Protein AF-A0A7S1SPW0-F1 (afdb_monomer_lite)

InterPro domains:
  IPR016024 Armadillo-type fold [SSF48371] (10-142)
  IPR046807 Tra1, HEAT repeat central region [PF20175] (65-146)

Secondary structure (DSSP, 8-state):
------GGGG-HHHHTTHHHHHHHHHHH-GGGHHHHHHHHHHHHHHHHT-PPPSS--GGGHHHHHHHHHHHHHHHHHHHHHHHHHHHHHGGGHHHHHHHHHHHHHH--S-HHHHHHHHHHHHHHHTSGGGGGGGGGHHHHTSTTT-

Organism: NCBI:txid63592

Sequence (146 aa):
QRPEYAPCLKSFKVVTECPLIVMFLLQLYPSHMAQNIPILLPLMKAAIEIKGPESVPERLQTANNDLKTAQVKTVSFLTFLLRASADYLRPHQQELATAIVELLKSCPDIVAVRKELLVAMRHVLTTDLRQGFFTHVDVLLQDGVL

pLDDT: mean 86.28, std 9.32, range [37.09, 94.81]

Radius of gyration: 15.68 Å; chains: 1; bounding box: 41×36×41 Å

Foldseek 3Di:
DPPPDDPLVVALLSLLCVLVVVLVVCVVPVVCCVVCCVVVVVVLLVLLPDDDPPDQPPVCPVVVLSSLSSSLSSLLSVLVVCVVPVPSCLVVLLSSLVSLQVSLLVHPPDVVSNVSSVVSVVSCCVDPSVVSCPVVVVVVPDPNRD

Structure (mmCIF, N/CA/C/O backbone):
data_AF-A0A7S1SPW0-F1
#
_entry.id   AF-A0A7S1SPW0-F1
#
loop_
_atom_site.group_PDB
_atom_site.id
_atom_site.type_symbol
_atom_site.label_atom_id
_atom_site.label_alt_id
_atom_site.label_comp_id
_atom_site.label_asym_id
_atom_site.label_entity_id
_atom_site.label_seq_id
_atom_site.pdbx_PDB_ins_code
_atom_site.Cartn_x
_atom_site.Cartn_y
_atom_site.Cartn_z
_atom_site.occupancy
_atom_site.B_iso_or_equiv
_atom_site.auth_seq_id
_atom_site.auth_comp_id
_atom_site.auth_asym_id
_atom_site.auth_atom_id
_atom_site.pdbx_PDB_model_num
ATOM 1 N N . GLN A 1 1 ? 9.202 -23.689 20.025 1.00 37.09 1 GLN A N 1
ATOM 2 C CA . GLN A 1 1 ? 9.501 -22.497 20.849 1.00 37.09 1 GLN A CA 1
ATOM 3 C C . GLN A 1 1 ? 9.541 -21.297 19.912 1.00 37.09 1 GLN 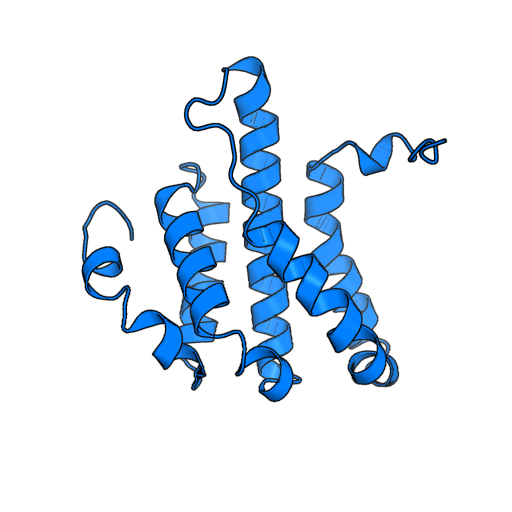A C 1
ATOM 5 O O . GLN A 1 1 ? 10.313 -21.334 18.964 1.00 37.09 1 GLN A O 1
ATOM 10 N N . ARG A 1 2 ? 8.651 -20.306 20.069 1.00 46.41 2 ARG A N 1
ATOM 11 C CA . ARG A 1 2 ? 8.729 -19.066 19.272 1.00 46.41 2 ARG A CA 1
ATOM 12 C C . ARG A 1 2 ? 9.923 -18.252 19.791 1.00 46.41 2 ARG A C 1
ATOM 14 O O . ARG A 1 2 ? 10.017 -18.129 21.011 1.00 46.41 2 ARG A O 1
ATOM 21 N N . PRO A 1 3 ? 10.814 -17.734 18.929 1.00 53.97 3 PRO A N 1
ATOM 22 C CA . PRO A 1 3 ? 11.911 -16.886 19.379 1.00 53.97 3 PRO A CA 1
ATOM 23 C C . PRO A 1 3 ? 11.338 -15.679 20.127 1.00 53.97 3 PRO A C 1
ATOM 25 O O . PRO A 1 3 ? 10.331 -15.096 19.719 1.00 53.97 3 PRO A O 1
ATOM 28 N N . GLU A 1 4 ? 11.941 -15.347 21.262 1.00 61.44 4 GLU A N 1
ATOM 29 C CA . GLU A 1 4 ? 11.535 -14.221 22.091 1.00 61.44 4 GLU A CA 1
ATOM 30 C C . GLU A 1 4 ? 11.939 -12.929 21.367 1.00 61.44 4 GLU A C 1
ATOM 32 O O . GLU A 1 4 ? 13.073 -12.466 21.444 1.00 61.44 4 GLU A O 1
ATOM 37 N N . TYR A 1 5 ? 11.032 -12.403 20.541 1.00 59.44 5 TYR A N 1
ATOM 38 C CA . TYR A 1 5 ? 11.286 -11.195 19.763 1.00 59.44 5 TYR A CA 1
ATOM 39 C C . TYR A 1 5 ? 11.588 -10.015 20.690 1.00 59.44 5 TYR A C 1
ATOM 41 O O . TYR A 1 5 ? 10.873 -9.794 21.675 1.00 59.44 5 TYR A O 1
ATOM 49 N N . ALA A 1 6 ? 12.620 -9.240 20.337 1.00 70.56 6 ALA A N 1
ATOM 50 C CA . ALA A 1 6 ? 13.009 -8.031 21.052 1.00 70.56 6 ALA A CA 1
ATOM 51 C C . ALA A 1 6 ? 11.779 -7.131 21.309 1.00 70.56 6 ALA A C 1
ATOM 53 O O . ALA A 1 6 ? 10.941 -6.992 20.414 1.00 70.56 6 ALA A O 1
ATOM 54 N N . PRO A 1 7 ? 11.645 -6.496 22.491 1.00 66.62 7 PRO A N 1
ATOM 55 C CA . PRO A 1 7 ? 10.457 -5.717 22.858 1.00 66.62 7 PRO A CA 1
ATOM 56 C C . PRO A 1 7 ? 10.059 -4.648 21.829 1.00 66.62 7 PRO A C 1
ATOM 58 O O . PRO A 1 7 ? 8.874 -4.380 21.644 1.00 66.62 7 PRO A O 1
ATOM 61 N N . CYS A 1 8 ? 11.035 -4.084 21.109 1.00 64.06 8 CYS A N 1
ATOM 62 C CA . CYS A 1 8 ? 10.814 -3.117 20.035 1.00 64.06 8 CYS A CA 1
ATOM 63 C C . CYS A 1 8 ? 10.011 -3.682 18.850 1.00 64.06 8 CYS A C 1
ATOM 65 O O . CYS A 1 8 ? 9.221 -2.952 18.257 1.00 64.06 8 CYS A O 1
ATOM 67 N N . LEU A 1 9 ? 10.130 -4.981 18.553 1.00 64.75 9 LEU A N 1
ATOM 68 C CA . LEU A 1 9 ? 9.393 -5.651 17.473 1.00 64.75 9 LEU A CA 1
ATOM 69 C C . LEU A 1 9 ? 7.904 -5.846 17.799 1.00 64.75 9 LEU A C 1
ATOM 71 O O . LEU A 1 9 ? 7.137 -6.255 16.932 1.00 64.75 9 LEU A O 1
ATOM 75 N N . LYS A 1 10 ? 7.476 -5.546 19.034 1.00 73.38 10 LYS A N 1
ATOM 76 C CA . LYS A 1 10 ? 6.065 -5.589 19.453 1.00 73.38 10 LYS A CA 1
ATOM 77 C C . LYS A 1 10 ? 5.341 -4.247 19.275 1.00 73.38 10 LYS A C 1
ATOM 79 O O . LYS A 1 10 ? 4.159 -4.161 19.593 1.00 73.38 10 LYS A O 1
ATOM 84 N N . SER A 1 11 ? 6.027 -3.202 18.800 1.00 81.69 11 SER A N 1
ATOM 85 C CA . SER A 1 11 ? 5.470 -1.854 18.649 1.00 81.69 11 SER A CA 1
ATOM 86 C C . SER A 1 11 ? 5.247 -1.495 17.183 1.00 81.69 11 SER A C 1
ATOM 88 O O . SER A 1 11 ? 6.203 -1.377 16.415 1.00 81.69 11 SER A O 1
ATOM 90 N N . PHE A 1 12 ? 3.994 -1.229 16.801 1.00 82.44 12 PHE A N 1
ATOM 91 C CA . PHE A 1 12 ? 3.676 -0.753 15.452 1.00 82.44 12 PHE A CA 1
ATOM 92 C C . PHE A 1 12 ? 4.361 0.579 15.119 1.00 82.44 12 PHE A C 1
ATOM 94 O O . PHE A 1 12 ? 4.745 0.772 13.972 1.00 82.44 12 PHE A O 1
ATOM 101 N N . LYS A 1 13 ? 4.643 1.438 16.110 1.00 81.50 13 LYS A N 1
ATOM 102 C CA . LYS A 1 13 ? 5.425 2.676 15.913 1.00 81.50 13 LYS A CA 1
ATOM 103 C C . LYS A 1 13 ? 6.857 2.439 15.443 1.00 81.50 13 LYS A C 1
ATOM 105 O O . LYS A 1 13 ? 7.454 3.313 14.837 1.00 81.50 13 LYS A O 1
ATOM 110 N N . VAL A 1 14 ? 7.443 1.287 15.760 1.00 83.31 14 VAL A N 1
ATOM 111 C CA . VAL A 1 14 ? 8.762 0.930 15.218 1.00 83.31 14 VAL A CA 1
ATOM 112 C C . VAL A 1 14 ? 8.594 0.432 13.784 1.00 83.31 14 VAL A C 1
ATOM 114 O O . VAL A 1 14 ? 9.362 0.806 12.901 1.00 83.31 14 VAL A O 1
ATOM 117 N N . VAL A 1 15 ? 7.540 -0.351 13.534 1.00 83.62 15 VAL A N 1
ATOM 118 C CA . VAL A 1 15 ? 7.210 -0.873 12.202 1.00 83.62 15 VAL A CA 1
ATOM 119 C C . VAL A 1 15 ? 6.917 0.249 11.202 1.00 83.62 15 VAL A C 1
ATOM 121 O O . VAL A 1 15 ? 7.256 0.096 10.032 1.00 83.62 15 VAL A O 1
ATOM 124 N N . THR A 1 16 ? 6.381 1.400 11.629 1.00 86.56 16 THR A N 1
ATOM 125 C CA . THR A 1 16 ? 6.187 2.554 10.731 1.00 86.56 16 THR A CA 1
ATOM 126 C C . THR A 1 16 ? 7.493 3.071 10.127 1.00 86.56 16 THR A C 1
ATOM 128 O O . THR A 1 16 ? 7.462 3.687 9.067 1.00 86.56 16 THR A O 1
ATOM 131 N N . GLU A 1 17 ? 8.645 2.828 10.746 1.00 87.56 17 GLU A N 1
ATOM 132 C CA . GLU A 1 17 ? 9.933 3.288 10.215 1.00 87.56 17 GLU A CA 1
ATOM 133 C C . GLU A 1 17 ? 10.588 2.248 9.295 1.00 87.56 17 GLU A C 1
ATOM 135 O O . GLU A 1 17 ? 11.411 2.597 8.447 1.00 87.56 17 GLU A O 1
ATOM 140 N N . CYS A 1 18 ? 10.181 0.977 9.386 1.00 88.12 18 CYS A N 1
ATOM 141 C CA . CYS A 1 18 ? 10.774 -0.112 8.609 1.00 88.12 18 CYS 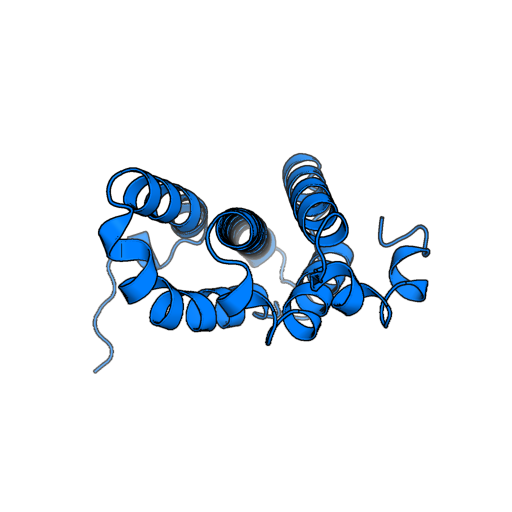A CA 1
ATOM 142 C C . CYS A 1 18 ? 10.692 0.095 7.083 1.00 88.12 18 CYS A C 1
ATOM 144 O O . CYS A 1 18 ? 11.730 -0.060 6.438 1.00 88.12 18 CYS A O 1
ATOM 146 N N . PRO A 1 19 ? 9.547 0.477 6.475 1.00 88.94 19 PRO A N 1
ATOM 147 C CA . PRO A 1 19 ? 9.473 0.681 5.027 1.00 88.94 19 PRO A CA 1
ATOM 148 C C . PRO A 1 19 ? 10.466 1.732 4.525 1.00 88.94 19 PRO A C 1
ATOM 150 O O . PRO A 1 19 ? 11.123 1.522 3.509 1.00 88.94 19 PRO A O 1
ATOM 153 N N . LEU A 1 20 ? 10.630 2.835 5.264 1.00 89.06 20 LEU A N 1
ATOM 154 C CA . LEU A 1 20 ? 11.532 3.920 4.879 1.00 89.06 20 LEU A CA 1
ATOM 155 C C . LEU A 1 20 ? 13.003 3.504 5.002 1.00 89.06 20 LEU A C 1
ATOM 157 O O . LEU A 1 20 ? 13.795 3.785 4.106 1.00 89.06 20 LEU A O 1
ATOM 161 N N . ILE A 1 21 ? 13.359 2.794 6.077 1.00 90.31 21 ILE A N 1
ATOM 162 C CA . ILE A 1 21 ? 14.718 2.272 6.279 1.00 90.31 21 ILE A CA 1
ATOM 163 C C . ILE A 1 21 ? 15.077 1.279 5.169 1.00 90.31 21 ILE A C 1
ATOM 165 O O . ILE A 1 21 ? 16.146 1.384 4.570 1.00 90.31 21 ILE A O 1
ATOM 169 N N . VAL A 1 22 ? 14.182 0.337 4.854 1.00 90.38 22 VAL A N 1
ATOM 170 C CA . VAL A 1 22 ? 14.412 -0.649 3.786 1.00 90.38 22 VAL A CA 1
ATOM 171 C C . VAL A 1 22 ? 14.505 0.040 2.425 1.00 90.38 22 VAL A C 1
ATOM 173 O O . VAL A 1 22 ? 15.400 -0.278 1.644 1.00 90.38 22 VAL A O 1
ATOM 176 N N . MET A 1 23 ? 13.643 1.024 2.156 1.00 89.12 23 MET A N 1
ATOM 177 C CA . MET A 1 23 ? 13.718 1.837 0.942 1.00 89.12 23 MET A CA 1
ATOM 178 C C . MET A 1 23 ? 15.080 2.526 0.814 1.00 89.12 23 MET A C 1
ATOM 180 O O . MET A 1 23 ? 15.707 2.438 -0.240 1.00 89.12 23 MET A O 1
ATOM 184 N N . PHE A 1 24 ? 15.565 3.151 1.888 1.00 90.06 24 PHE A N 1
ATOM 185 C CA . PHE A 1 24 ? 16.869 3.810 1.911 1.00 90.06 24 PHE A CA 1
ATOM 186 C C . PHE A 1 24 ? 18.022 2.825 1.664 1.00 90.06 24 PHE A C 1
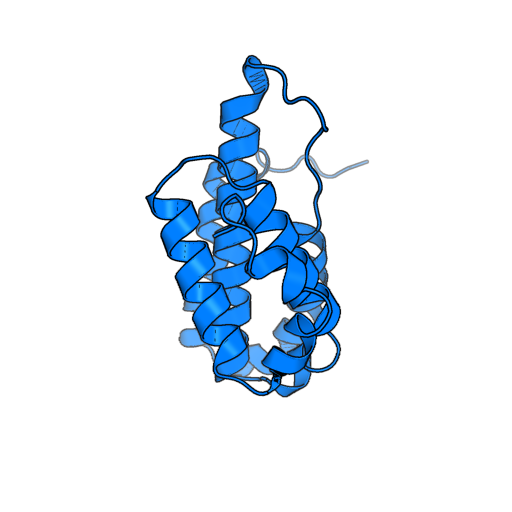ATOM 188 O O . PHE A 1 24 ? 18.907 3.099 0.856 1.00 90.06 24 PHE A O 1
ATOM 195 N N . LEU A 1 25 ? 17.989 1.639 2.282 1.00 90.69 25 LEU A N 1
ATOM 196 C CA . LEU A 1 25 ? 18.995 0.596 2.047 1.00 90.69 25 LEU A CA 1
ATOM 197 C C . LEU A 1 25 ? 19.006 0.120 0.588 1.00 90.69 25 LEU A C 1
ATOM 199 O O . LEU A 1 25 ? 20.077 -0.015 -0.001 1.00 90.69 25 LEU A O 1
ATOM 203 N N . LEU A 1 26 ? 17.838 -0.094 -0.023 1.00 88.31 26 LEU A N 1
ATOM 204 C CA . LEU A 1 26 ? 17.753 -0.487 -1.433 1.00 88.31 26 LEU A CA 1
ATOM 205 C C . LEU A 1 26 ? 18.203 0.627 -2.387 1.00 88.31 26 LEU A C 1
ATOM 207 O O . LEU A 1 26 ? 18.731 0.328 -3.456 1.00 88.31 26 LEU A O 1
ATOM 211 N N . GLN A 1 27 ? 18.020 1.895 -2.009 1.00 87.50 27 GLN A N 1
ATOM 212 C CA . GLN A 1 27 ? 18.545 3.038 -2.760 1.00 87.50 27 GLN A CA 1
ATOM 213 C C . GLN A 1 27 ? 20.074 3.119 -2.695 1.00 87.50 27 GLN A C 1
ATOM 215 O O . GLN A 1 27 ? 20.705 3.417 -3.706 1.00 87.50 27 GLN A O 1
ATOM 220 N N . LEU A 1 28 ? 20.672 2.830 -1.534 1.00 90.50 28 LEU A N 1
ATOM 221 C CA . LEU A 1 28 ? 22.129 2.798 -1.371 1.00 90.50 28 LEU A CA 1
ATOM 222 C C . LEU A 1 28 ? 22.774 1.591 -2.065 1.00 90.50 28 LEU A C 1
ATOM 224 O O . LEU A 1 28 ? 23.887 1.696 -2.577 1.00 90.50 28 LEU A O 1
ATOM 228 N N . TYR A 1 29 ? 22.077 0.453 -2.095 1.00 90.31 29 TYR A N 1
ATOM 229 C CA . TYR A 1 29 ? 22.595 -0.811 -2.617 1.00 90.31 29 TYR A CA 1
ATOM 230 C C . TYR A 1 29 ? 21.672 -1.409 -3.694 1.00 90.31 29 TYR A C 1
ATOM 232 O O . TYR A 1 29 ? 21.102 -2.488 -3.494 1.00 90.31 29 TYR A O 1
ATOM 240 N N . PRO A 1 30 ? 21.544 -0.770 -4.874 1.00 84.56 30 PRO A N 1
ATOM 241 C CA . PRO A 1 30 ? 20.590 -1.180 -5.909 1.00 84.56 30 PRO A CA 1
ATOM 242 C C . PRO A 1 30 ? 20.835 -2.599 -6.445 1.00 84.56 30 PRO A C 1
ATOM 244 O O . PRO A 1 30 ? 19.896 -3.266 -6.873 1.00 84.56 30 PRO A O 1
ATOM 247 N N . SER A 1 31 ? 22.068 -3.113 -6.353 1.00 87.75 31 SER A N 1
ATOM 248 C CA . SER A 1 31 ? 22.414 -4.497 -6.715 1.00 87.75 31 SER A CA 1
ATOM 249 C C . SER A 1 31 ? 21.643 -5.555 -5.917 1.00 87.75 31 SER A C 1
ATOM 251 O O . SER A 1 31 ? 21.430 -6.662 -6.407 1.00 87.75 31 SER A O 1
ATOM 253 N N . HIS A 1 32 ? 21.179 -5.218 -4.713 1.00 86.56 32 HIS A N 1
ATOM 254 C CA . HIS A 1 32 ? 20.449 -6.134 -3.838 1.00 86.56 32 HIS A CA 1
ATOM 255 C C . HIS A 1 32 ? 18.937 -6.114 -4.097 1.00 86.56 32 HIS A C 1
ATOM 257 O O . HIS A 1 32 ? 18.209 -6.949 -3.560 1.00 86.56 32 HIS A O 1
ATOM 263 N N . MET A 1 33 ? 18.443 -5.193 -4.928 1.00 84.62 33 MET A N 1
ATOM 264 C CA . MET A 1 33 ? 17.015 -5.025 -5.185 1.00 84.62 33 MET A CA 1
ATOM 265 C C . MET A 1 33 ? 16.399 -6.269 -5.835 1.00 84.62 33 MET A C 1
ATOM 267 O O . MET A 1 33 ? 15.436 -6.822 -5.308 1.00 84.62 33 MET A O 1
ATOM 271 N N . ALA A 1 34 ? 16.998 -6.765 -6.920 1.00 84.31 34 ALA A N 1
ATOM 272 C CA . ALA A 1 34 ? 16.477 -7.918 -7.658 1.00 84.31 34 ALA A CA 1
ATOM 273 C C . ALA A 1 34 ? 16.407 -9.202 -6.809 1.00 84.31 34 ALA A C 1
ATOM 275 O O . ALA A 1 34 ? 15.512 -10.018 -7.003 1.00 84.31 34 ALA A O 1
ATOM 276 N N . GLN A 1 35 ? 17.321 -9.370 -5.848 1.00 89.25 35 GLN A N 1
ATOM 277 C CA . GLN A 1 35 ? 17.357 -10.545 -4.970 1.00 89.25 35 GLN A CA 1
ATOM 278 C C . GLN A 1 35 ? 16.351 -10.445 -3.815 1.00 89.25 35 GLN A C 1
ATOM 280 O O . GLN A 1 35 ? 15.801 -11.458 -3.389 1.00 89.25 35 GLN A O 1
ATOM 285 N N . ASN A 1 36 ? 16.091 -9.235 -3.310 1.00 88.62 36 ASN A N 1
ATOM 286 C CA . ASN A 1 36 ? 15.241 -9.037 -2.135 1.00 88.62 36 ASN A CA 1
ATOM 287 C C . ASN A 1 36 ? 13.769 -8.781 -2.475 1.00 88.62 36 ASN A C 1
ATOM 289 O O . ASN A 1 36 ? 12.909 -9.158 -1.681 1.00 88.62 36 ASN A O 1
ATOM 293 N N . ILE A 1 37 ? 13.446 -8.182 -3.631 1.00 88.38 37 ILE A N 1
ATOM 294 C CA . ILE A 1 37 ? 12.047 -7.914 -4.021 1.00 88.38 37 ILE A CA 1
ATOM 295 C C . ILE A 1 37 ? 11.172 -9.178 -3.957 1.00 88.38 37 ILE A C 1
ATOM 297 O O . ILE A 1 37 ? 10.115 -9.102 -3.328 1.00 88.38 37 ILE A O 1
ATOM 301 N N . PRO A 1 38 ? 11.577 -10.338 -4.513 1.00 88.75 38 PRO A N 1
ATOM 302 C CA . PRO A 1 38 ? 10.747 -11.545 -4.476 1.00 88.75 38 PRO A CA 1
ATOM 303 C C . PRO A 1 38 ? 10.429 -12.045 -3.060 1.00 88.75 38 PRO A C 1
ATOM 305 O O . PRO A 1 38 ? 9.413 -12.701 -2.856 1.00 88.75 38 PRO A O 1
ATOM 308 N N . ILE A 1 39 ? 11.281 -11.727 -2.080 1.00 90.31 39 ILE A N 1
ATOM 309 C CA . ILE A 1 39 ? 11.108 -12.109 -0.671 1.00 90.31 39 ILE A CA 1
ATOM 310 C C . ILE A 1 39 ? 10.255 -11.070 0.064 1.00 90.31 39 ILE A C 1
ATOM 312 O O . ILE A 1 39 ? 9.357 -11.418 0.829 1.00 90.31 39 ILE A O 1
ATOM 316 N N . LEU A 1 40 ? 10.526 -9.784 -0.164 1.00 89.94 40 LEU A N 1
ATOM 317 C CA . LEU A 1 40 ? 9.859 -8.683 0.528 1.00 89.94 40 LEU A CA 1
ATOM 318 C C . LEU A 1 40 ? 8.422 -8.481 0.047 1.00 89.94 40 LEU A C 1
ATOM 320 O O . LEU A 1 40 ? 7.554 -8.151 0.852 1.00 89.94 40 LEU A O 1
ATOM 324 N N . LEU A 1 41 ? 8.157 -8.658 -1.247 1.00 90.19 41 LEU A N 1
ATOM 325 C CA . LEU A 1 41 ? 6.859 -8.349 -1.845 1.00 90.19 41 LEU A CA 1
ATOM 326 C C . LEU A 1 41 ? 5.707 -9.171 -1.237 1.00 90.19 41 LEU A C 1
ATOM 328 O O . LEU A 1 41 ? 4.727 -8.551 -0.817 1.00 90.19 41 LEU A O 1
ATOM 332 N N . PRO A 1 42 ? 5.813 -10.505 -1.064 1.00 90.19 42 PRO A N 1
ATOM 333 C CA . PRO A 1 42 ? 4.787 -11.286 -0.372 1.00 90.19 42 PRO A CA 1
ATOM 334 C C . PRO A 1 42 ? 4.570 -10.853 1.082 1.00 90.19 42 PRO A C 1
ATOM 336 O O . PRO A 1 42 ? 3.439 -10.858 1.563 1.00 90.19 42 PRO A O 1
ATOM 339 N N . LEU A 1 43 ? 5.634 -10.447 1.784 1.00 91.50 43 LEU A N 1
ATOM 340 C CA . LEU A 1 43 ? 5.551 -9.993 3.176 1.00 91.50 43 LEU A CA 1
ATOM 341 C C . LEU A 1 43 ? 4.849 -8.636 3.285 1.00 91.50 43 LEU A C 1
ATOM 343 O O . LEU A 1 43 ? 3.988 -8.454 4.143 1.00 91.50 43 LEU A O 1
ATOM 347 N N . MET A 1 44 ? 5.182 -7.699 2.396 1.00 93.00 44 MET A N 1
ATOM 348 C CA . MET A 1 44 ? 4.513 -6.400 2.315 1.00 93.00 44 MET A CA 1
ATOM 349 C C . MET A 1 44 ? 3.044 -6.559 1.942 1.00 93.00 44 MET A C 1
ATOM 351 O O . MET A 1 44 ? 2.198 -5.927 2.570 1.00 93.00 44 MET A O 1
ATOM 355 N N . LYS A 1 45 ? 2.736 -7.444 0.985 1.00 90.38 45 LYS A N 1
ATOM 356 C CA . LYS A 1 45 ? 1.359 -7.806 0.638 1.00 90.38 45 LYS A CA 1
ATOM 357 C C . LYS A 1 45 ? 0.606 -8.323 1.867 1.00 90.38 45 LYS A C 1
ATOM 359 O O . LYS A 1 45 ? -0.435 -7.780 2.226 1.00 90.38 45 LYS A O 1
ATOM 364 N N . ALA A 1 46 ? 1.162 -9.321 2.550 1.00 91.31 46 ALA A N 1
ATOM 365 C CA . ALA A 1 46 ? 0.539 -9.882 3.742 1.00 91.31 46 ALA A CA 1
ATOM 366 C C . ALA A 1 46 ? 0.310 -8.815 4.824 1.00 91.31 46 ALA A C 1
ATOM 368 O O . ALA A 1 46 ? -0.722 -8.844 5.483 1.00 91.31 46 ALA A O 1
ATOM 369 N N . ALA A 1 47 ? 1.231 -7.857 4.983 1.00 91.75 47 ALA A N 1
ATOM 370 C CA . ALA A 1 47 ? 1.113 -6.773 5.955 1.00 91.75 47 ALA A CA 1
ATOM 371 C C . ALA A 1 47 ? -0.010 -5.772 5.622 1.00 91.75 47 ALA A C 1
ATOM 373 O O . ALA A 1 47 ? -0.769 -5.379 6.515 1.00 91.75 47 ALA A O 1
ATOM 374 N N . ILE A 1 48 ? -0.148 -5.362 4.356 1.00 93.50 48 ILE A N 1
ATOM 375 C CA . ILE A 1 48 ? -1.197 -4.409 3.948 1.00 93.50 48 ILE A CA 1
ATOM 376 C C . ILE A 1 48 ? -2.598 -5.032 3.974 1.00 93.50 48 ILE A C 1
ATOM 378 O O . ILE A 1 48 ? -3.573 -4.314 4.174 1.00 93.50 48 ILE A O 1
ATOM 382 N N . GLU A 1 49 ? -2.703 -6.356 3.837 1.00 91.31 49 GLU A N 1
ATOM 383 C CA . GLU A 1 49 ? -3.975 -7.091 3.878 1.00 91.31 49 GLU A CA 1
ATOM 384 C C . GLU A 1 49 ? -4.456 -7.421 5.304 1.00 91.31 49 GLU A C 1
ATOM 386 O O . GLU A 1 49 ? -5.566 -7.930 5.475 1.00 91.31 49 GLU A O 1
ATOM 391 N N . ILE A 1 50 ? -3.664 -7.124 6.345 1.00 90.62 50 ILE A N 1
ATOM 392 C CA . ILE A 1 50 ? -4.069 -7.365 7.738 1.00 90.62 50 ILE A CA 1
ATOM 393 C C . ILE A 1 50 ? -5.329 -6.552 8.054 1.00 90.62 50 ILE A C 1
ATOM 395 O O . ILE A 1 50 ? -5.306 -5.320 8.135 1.00 90.62 50 ILE A O 1
ATOM 399 N N . LYS A 1 51 ? -6.436 -7.256 8.289 1.00 82.50 51 LYS A N 1
ATOM 400 C CA . LYS A 1 51 ? -7.679 -6.656 8.773 1.00 82.50 51 LYS A CA 1
ATOM 401 C C . LYS A 1 51 ? -7.613 -6.498 10.291 1.00 82.50 51 LYS A C 1
ATOM 403 O O . LYS A 1 51 ? -7.262 -7.433 11.009 1.00 82.50 51 LYS A O 1
ATOM 408 N N . GLY A 1 52 ? -7.940 -5.300 10.770 1.00 74.69 52 GLY A N 1
ATOM 409 C CA . GLY A 1 52 ? -8.202 -5.067 12.189 1.00 74.69 52 GLY A CA 1
ATOM 410 C C . GLY A 1 52 ? -9.539 -5.696 12.610 1.00 74.69 52 GLY A C 1
ATOM 411 O O . GLY A 1 52 ? -10.315 -6.113 11.748 1.00 74.69 52 GLY A O 1
ATOM 412 N N . PRO A 1 53 ? -9.826 -5.777 13.919 1.00 79.25 53 PRO A N 1
ATOM 413 C CA . PRO A 1 53 ? -11.142 -6.199 14.393 1.00 79.25 53 PRO A CA 1
ATOM 414 C C . PRO A 1 53 ? -12.227 -5.219 13.916 1.00 79.25 53 PRO A C 1
ATOM 416 O O . PRO A 1 53 ? -11.981 -4.016 13.859 1.00 79.25 53 PRO A O 1
ATOM 419 N N . GLU A 1 54 ? -13.426 -5.726 13.603 1.00 75.44 54 GLU A N 1
ATOM 420 C CA . GLU A 1 54 ? -14.556 -4.917 13.097 1.00 75.44 54 GLU A CA 1
ATOM 421 C C . GLU A 1 54 ? -14.950 -3.787 14.056 1.00 75.44 54 GLU A C 1
ATOM 423 O O . GLU A 1 54 ? -15.270 -2.680 13.633 1.00 75.44 54 GLU A O 1
ATOM 428 N N . SER A 1 55 ? -14.868 -4.057 15.359 1.00 84.50 55 SER A N 1
ATOM 429 C CA . SER A 1 55 ? -15.000 -3.062 16.415 1.00 84.50 55 SER A CA 1
ATOM 430 C C . SER A 1 55 ? -13.706 -3.028 17.212 1.00 84.50 55 SER A C 1
ATOM 432 O O . SER A 1 55 ? -13.338 -4.001 17.876 1.00 84.50 55 SER A O 1
ATOM 434 N N . VAL A 1 56 ? -12.980 -1.917 17.106 1.00 84.56 56 VAL A N 1
ATOM 435 C CA . VAL A 1 56 ? -11.720 -1.704 17.817 1.00 84.56 56 VAL A CA 1
ATOM 436 C C . VAL A 1 56 ? -12.040 -1.193 19.225 1.00 84.56 56 VAL A C 1
ATOM 438 O O . VAL A 1 56 ? -12.558 -0.083 19.357 1.00 84.56 56 VAL A O 1
ATOM 441 N N . PRO A 1 57 ? -11.709 -1.945 20.294 1.00 88.62 57 PRO A N 1
ATOM 442 C CA . PRO A 1 57 ? -11.856 -1.449 21.657 1.00 88.62 57 PRO A CA 1
ATOM 443 C C . PRO A 1 57 ? -11.055 -0.159 21.851 1.00 88.62 57 PRO A C 1
ATOM 445 O O . PRO A 1 57 ? -9.938 -0.060 21.345 1.00 88.62 57 PRO A O 1
ATOM 448 N N . GLU A 1 58 ? -11.561 0.784 22.647 1.00 87.31 58 GLU A N 1
ATOM 449 C CA . G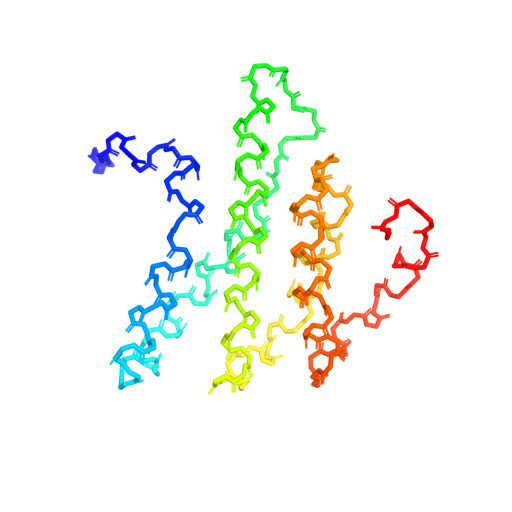LU A 1 58 ? -10.927 2.096 22.873 1.00 87.31 58 GLU A CA 1
ATOM 450 C C . GLU A 1 58 ? -9.441 1.979 23.257 1.00 87.31 58 GLU A C 1
ATOM 452 O O . GLU A 1 58 ? -8.580 2.623 22.662 1.00 87.31 58 GLU A O 1
ATOM 457 N N . ARG A 1 59 ? -9.105 1.029 24.143 1.00 89.06 59 ARG A N 1
ATOM 458 C CA . ARG A 1 59 ? -7.719 0.743 24.563 1.00 89.06 59 ARG A CA 1
ATOM 459 C C . ARG A 1 59 ? -6.764 0.361 23.419 1.00 89.06 59 ARG A C 1
ATOM 461 O O . ARG A 1 59 ? -5.553 0.452 23.585 1.00 89.06 59 ARG A O 1
ATOM 468 N N . LEU A 1 60 ? -7.290 -0.141 22.300 1.00 87.88 60 LEU A N 1
ATOM 469 C CA . LEU A 1 60 ? -6.521 -0.580 21.132 1.00 87.88 60 LEU A CA 1
ATOM 470 C C . LEU A 1 60 ? -6.588 0.418 19.971 1.00 87.88 60 LEU A C 1
ATOM 472 O O . LEU A 1 60 ? -5.907 0.188 18.974 1.00 87.88 60 LEU A O 1
ATOM 476 N N . GLN A 1 61 ? -7.342 1.520 20.079 1.00 86.88 61 GLN A N 1
ATOM 477 C CA . GLN A 1 61 ? -7.463 2.502 18.994 1.00 86.88 61 GLN A CA 1
ATOM 478 C C . GLN A 1 61 ? -6.104 3.049 18.564 1.00 86.88 61 GLN A C 1
ATOM 480 O O . GLN A 1 61 ? -5.804 3.062 17.374 1.00 86.88 61 GLN A O 1
ATOM 485 N N . THR A 1 62 ? -5.241 3.410 19.516 1.00 88.44 62 THR A N 1
ATOM 486 C CA . THR A 1 62 ? -3.888 3.895 19.209 1.00 88.44 62 THR A CA 1
ATOM 487 C C . THR A 1 62 ? -3.072 2.851 18.449 1.00 88.44 62 THR A C 1
ATOM 489 O O . THR A 1 62 ? -2.480 3.164 17.423 1.00 88.44 62 THR A O 1
ATOM 492 N N . ALA A 1 63 ? -3.089 1.593 18.898 1.00 88.00 63 ALA A N 1
ATOM 493 C CA . ALA A 1 63 ? -2.363 0.515 18.230 1.00 88.00 63 ALA A CA 1
ATOM 494 C C . ALA A 1 63 ? -2.927 0.220 16.829 1.00 88.00 63 ALA A C 1
ATOM 496 O O . ALA A 1 63 ? -2.164 -0.054 15.906 1.00 88.00 63 ALA A O 1
ATOM 497 N N . ASN A 1 64 ? -4.248 0.308 16.654 1.00 88.62 64 ASN A N 1
ATOM 498 C CA . ASN A 1 64 ? -4.894 0.175 15.352 1.00 88.62 64 ASN A CA 1
ATOM 499 C C . ASN A 1 64 ? -4.519 1.334 14.414 1.00 88.62 64 ASN A C 1
ATOM 501 O O . ASN A 1 64 ? -4.237 1.101 13.243 1.00 88.62 64 ASN A O 1
ATOM 505 N N . ASN A 1 65 ? -4.447 2.566 14.922 1.00 89.38 65 ASN A N 1
ATOM 506 C CA . ASN A 1 65 ? -4.000 3.726 14.148 1.00 89.38 65 ASN A CA 1
ATOM 507 C C . ASN A 1 65 ? -2.526 3.599 13.737 1.00 89.38 65 ASN A C 1
ATOM 509 O O . ASN A 1 65 ? -2.179 3.895 12.591 1.00 89.38 65 ASN A O 1
ATOM 513 N N . ASP A 1 66 ? -1.670 3.107 14.636 1.00 90.19 66 ASP A N 1
ATOM 514 C CA . ASP A 1 66 ? -0.264 2.825 14.335 1.00 90.19 66 ASP A CA 1
ATOM 515 C C . ASP A 1 66 ? -0.140 1.711 13.273 1.00 90.19 66 ASP A C 1
ATOM 517 O O . ASP A 1 66 ? 0.651 1.839 12.337 1.00 90.19 66 ASP A O 1
ATOM 521 N N . LEU A 1 67 ? -0.965 0.655 13.349 1.00 90.44 67 LEU A N 1
ATOM 522 C CA . LEU A 1 67 ? -1.049 -0.388 12.318 1.00 90.44 67 LEU A CA 1
ATOM 523 C C . LEU A 1 67 ? -1.468 0.199 10.963 1.00 90.44 67 LEU A C 1
ATOM 525 O O . LEU A 1 67 ? -0.793 -0.044 9.965 1.00 90.44 67 LEU A O 1
ATOM 529 N N . LYS A 1 68 ? -2.537 1.003 10.918 1.00 91.75 68 LYS A N 1
ATOM 530 C CA . LYS A 1 68 ? -3.014 1.646 9.681 1.00 91.75 68 LYS A CA 1
ATOM 531 C C . LYS A 1 68 ? -1.943 2.542 9.070 1.00 91.75 68 LYS A C 1
ATOM 533 O O . LYS A 1 68 ? -1.707 2.489 7.866 1.00 91.75 68 LYS A O 1
ATOM 538 N N . THR A 1 69 ? -1.227 3.289 9.905 1.00 92.19 69 THR A N 1
ATOM 539 C CA . THR A 1 69 ? -0.085 4.106 9.477 1.00 92.19 69 THR A CA 1
ATOM 540 C C . THR A 1 69 ? 1.025 3.240 8.875 1.00 92.19 69 THR A C 1
ATOM 542 O O . THR A 1 69 ? 1.539 3.554 7.802 1.00 92.19 69 THR A O 1
ATOM 545 N N . ALA A 1 70 ? 1.373 2.119 9.514 1.00 92.50 70 ALA A N 1
ATOM 546 C CA . ALA A 1 70 ? 2.378 1.193 8.995 1.00 92.50 70 ALA A CA 1
ATOM 547 C C . ALA A 1 70 ? 1.955 0.560 7.656 1.00 92.50 70 ALA A C 1
ATOM 549 O O . ALA A 1 70 ? 2.782 0.427 6.749 1.00 92.50 70 ALA A O 1
ATOM 550 N N . GLN A 1 71 ? 0.672 0.221 7.497 1.00 94.44 71 GLN A N 1
ATOM 551 C CA . GLN A 1 71 ? 0.116 -0.287 6.239 1.00 94.44 71 GLN A CA 1
ATOM 552 C C . GLN A 1 71 ? 0.224 0.754 5.124 1.00 94.44 71 GLN A C 1
ATOM 554 O O . GLN A 1 71 ? 0.747 0.442 4.055 1.00 94.44 71 GLN A O 1
ATOM 559 N N . VAL A 1 72 ? -0.175 2.004 5.383 1.00 94.31 72 VAL A N 1
ATOM 560 C CA . VAL A 1 72 ? -0.063 3.097 4.404 1.00 94.31 72 VAL A CA 1
ATOM 561 C C . VAL A 1 72 ? 1.392 3.337 4.003 1.00 94.31 72 VAL A C 1
ATOM 563 O O . VAL A 1 72 ? 1.685 3.365 2.811 1.00 94.31 72 VAL A O 1
ATOM 566 N N . LYS A 1 73 ? 2.329 3.390 4.957 1.00 93.62 73 LYS A N 1
ATOM 567 C CA . LYS A 1 73 ? 3.764 3.518 4.645 1.00 93.62 73 LYS A CA 1
ATOM 568 C C . LYS A 1 73 ? 4.310 2.329 3.843 1.00 93.62 73 LYS A C 1
ATOM 570 O O . LYS A 1 73 ? 5.193 2.496 3.002 1.00 93.62 73 LYS A O 1
ATOM 575 N N . THR A 1 74 ? 3.778 1.128 4.066 1.00 94.81 74 THR A N 1
ATOM 576 C CA . THR A 1 74 ? 4.127 -0.061 3.273 1.00 94.81 74 THR A CA 1
ATOM 577 C C . THR A 1 74 ? 3.607 0.060 1.840 1.00 94.81 74 THR A C 1
ATOM 579 O O . THR A 1 74 ? 4.348 -0.225 0.901 1.00 94.81 74 THR A O 1
ATOM 582 N N . VAL A 1 75 ? 2.380 0.559 1.645 1.00 94.38 75 VAL A N 1
ATOM 583 C CA . VAL A 1 75 ? 1.854 0.898 0.312 1.00 94.38 75 VAL A CA 1
ATOM 584 C C . VAL A 1 75 ? 2.732 1.959 -0.354 1.00 94.38 75 VAL A C 1
ATOM 586 O O . VAL A 1 75 ? 3.138 1.762 -1.498 1.00 94.38 75 VAL A O 1
ATOM 589 N N . SER A 1 76 ? 3.104 3.034 0.348 1.00 92.75 76 SER A N 1
ATOM 590 C CA . SER A 1 76 ? 4.030 4.055 -0.166 1.00 92.75 76 SER A CA 1
ATOM 591 C C . SER A 1 76 ? 5.329 3.424 -0.679 1.00 92.75 76 SER A C 1
ATOM 593 O O . SER A 1 76 ? 5.758 3.715 -1.798 1.00 92.75 76 SER A O 1
ATOM 595 N N . PHE A 1 77 ? 5.911 2.490 0.076 1.00 92.56 77 PHE A N 1
ATOM 596 C CA . PHE A 1 77 ? 7.108 1.765 -0.347 1.00 92.56 77 PHE A CA 1
ATOM 597 C C . PHE A 1 77 ? 6.864 0.846 -1.559 1.00 92.56 77 PHE A C 1
ATOM 599 O O . PHE A 1 77 ? 7.665 0.848 -2.496 1.00 92.56 77 PHE A O 1
ATOM 606 N N . LEU A 1 78 ? 5.732 0.139 -1.628 1.00 91.81 78 LEU A N 1
ATOM 607 C CA . LEU A 1 78 ? 5.348 -0.621 -2.826 1.00 91.81 78 LEU A CA 1
ATOM 608 C C . LEU A 1 78 ? 5.244 0.290 -4.060 1.00 91.81 78 LEU A C 1
ATOM 610 O O . LEU A 1 78 ? 5.705 -0.083 -5.137 1.00 91.81 78 LEU A O 1
ATOM 614 N N . THR A 1 79 ? 4.727 1.515 -3.913 1.00 88.62 79 THR A N 1
ATOM 615 C CA . THR A 1 79 ? 4.684 2.474 -5.032 1.00 88.62 79 THR A CA 1
ATOM 616 C C . THR A 1 79 ? 6.057 2.996 -5.444 1.00 88.62 79 THR A C 1
ATOM 618 O O . THR A 1 79 ? 6.271 3.293 -6.619 1.00 88.62 79 THR A O 1
ATOM 621 N N . PHE A 1 80 ? 7.015 3.064 -4.518 1.00 85.44 80 PHE A N 1
ATOM 622 C CA . PHE A 1 80 ? 8.411 3.319 -4.864 1.00 85.44 80 PHE A CA 1
ATOM 623 C C . PHE A 1 80 ? 8.978 2.174 -5.717 1.00 85.44 80 PHE A C 1
ATOM 625 O O . PHE A 1 80 ? 9.585 2.431 -6.759 1.00 85.44 80 PHE A O 1
ATOM 632 N N . LEU A 1 81 ? 8.711 0.919 -5.339 1.00 85.44 81 LEU A N 1
ATOM 633 C CA . LEU A 1 81 ? 9.141 -0.251 -6.110 1.00 85.44 81 LEU A CA 1
ATOM 634 C C . LEU A 1 81 ? 8.512 -0.304 -7.508 1.00 85.44 81 LEU A C 1
ATOM 636 O O . LEU A 1 81 ? 9.175 -0.766 -8.433 1.00 85.44 81 LEU A O 1
ATOM 640 N N . LEU A 1 82 ? 7.303 0.238 -7.709 1.00 82.12 82 LEU A N 1
ATOM 641 C CA . LEU A 1 82 ? 6.713 0.362 -9.052 1.00 82.12 82 LEU A CA 1
ATOM 642 C C . LEU A 1 82 ? 7.610 1.138 -10.018 1.00 82.12 82 LEU A C 1
ATOM 644 O O . LEU A 1 82 ? 7.685 0.783 -11.191 1.00 82.12 82 LEU A O 1
ATOM 648 N N . ARG A 1 83 ? 8.303 2.179 -9.541 1.00 79.44 83 ARG A N 1
ATOM 649 C CA . ARG A 1 83 ? 9.192 2.987 -10.392 1.00 79.44 83 ARG A CA 1
ATOM 650 C C . ARG A 1 83 ? 10.465 2.240 -10.775 1.00 79.44 83 ARG A C 1
ATOM 652 O O . ARG A 1 83 ? 11.000 2.479 -11.849 1.00 79.44 83 ARG A O 1
ATOM 659 N N . ALA A 1 84 ? 10.952 1.371 -9.893 1.00 78.50 84 ALA A N 1
ATOM 660 C CA . ALA A 1 84 ? 12.218 0.672 -10.079 1.00 78.50 84 ALA A CA 1
ATOM 661 C C . ALA A 1 84 ? 12.058 -0.704 -10.743 1.00 78.50 84 ALA A C 1
ATOM 663 O O . ALA A 1 84 ? 12.969 -1.163 -11.430 1.00 78.50 84 ALA A O 1
ATOM 664 N N . SER A 1 85 ? 10.941 -1.404 -10.517 1.00 80.62 85 SER A N 1
ATOM 665 C CA . SER A 1 85 ? 10.745 -2.787 -10.970 1.00 80.62 85 SER A CA 1
ATOM 666 C C . SER A 1 85 ? 9.258 -3.165 -11.093 1.00 80.62 85 SER A C 1
ATOM 668 O O . SER A 1 85 ? 8.762 -4.064 -10.410 1.00 80.62 85 SER A O 1
ATOM 670 N N . ALA A 1 86 ? 8.535 -2.482 -11.986 1.00 83.69 86 ALA A N 1
ATOM 671 C CA . ALA A 1 86 ? 7.097 -2.675 -12.205 1.00 83.69 86 ALA A CA 1
ATOM 672 C C . ALA A 1 86 ? 6.686 -4.126 -12.536 1.00 83.69 86 ALA A C 1
ATOM 674 O O . ALA A 1 86 ? 5.584 -4.545 -12.177 1.00 83.69 86 ALA A O 1
ATOM 675 N N . ASP A 1 87 ? 7.558 -4.907 -13.182 1.00 86.94 87 ASP A N 1
ATOM 676 C CA . ASP A 1 87 ? 7.240 -6.274 -13.613 1.00 86.94 87 ASP A CA 1
ATOM 677 C C . ASP A 1 87 ? 6.947 -7.229 -12.447 1.00 86.94 87 ASP A C 1
ATOM 679 O O . ASP A 1 87 ? 6.118 -8.124 -12.597 1.00 86.94 87 ASP A O 1
ATOM 683 N N . TYR A 1 88 ? 7.535 -7.004 -11.266 1.00 85.56 88 TYR A N 1
ATOM 684 C CA . TYR A 1 88 ? 7.233 -7.815 -10.078 1.00 85.56 88 TYR A CA 1
ATOM 685 C C . TYR A 1 88 ? 5.858 -7.511 -9.481 1.00 85.56 88 TYR A C 1
ATOM 687 O O . TYR A 1 88 ? 5.275 -8.363 -8.820 1.00 85.56 88 TYR A O 1
ATOM 695 N N . LEU A 1 89 ? 5.338 -6.299 -9.688 1.00 87.75 89 LEU A N 1
ATOM 696 C CA . LEU A 1 89 ? 4.079 -5.848 -9.090 1.00 87.75 89 LEU A CA 1
ATOM 697 C C . LEU A 1 89 ? 2.885 -6.033 -10.025 1.00 87.75 89 LEU A C 1
ATOM 699 O O . LEU A 1 89 ? 1.755 -6.131 -9.550 1.00 87.75 89 LEU A O 1
ATOM 703 N N . ARG A 1 90 ? 3.119 -6.138 -11.339 1.00 89.81 90 ARG A N 1
ATOM 704 C CA . ARG A 1 90 ? 2.069 -6.351 -12.347 1.00 89.81 90 ARG A CA 1
ATOM 705 C C . ARG A 1 90 ? 1.160 -7.558 -12.034 1.00 89.81 90 ARG A C 1
ATOM 707 O O . ARG A 1 90 ? -0.056 -7.379 -12.106 1.00 89.81 90 ARG A O 1
ATOM 714 N N . PRO A 1 91 ? 1.665 -8.738 -11.612 1.00 90.69 91 PRO A N 1
ATOM 715 C CA . PRO A 1 91 ? 0.805 -9.868 -11.235 1.00 90.69 91 PRO A CA 1
ATOM 716 C C . PRO A 1 91 ? -0.109 -9.583 -10.034 1.00 90.69 91 PRO A C 1
ATOM 718 O O . PRO A 1 91 ? -1.163 -10.194 -9.903 1.00 90.69 91 PRO A O 1
ATOM 721 N N . HIS A 1 92 ? 0.270 -8.630 -9.180 1.00 89.00 92 HIS A N 1
ATOM 722 C CA . HIS A 1 92 ? -0.413 -8.300 -7.928 1.00 89.00 92 HIS A CA 1
ATOM 723 C C . HIS A 1 92 ? -1.287 -7.040 -8.027 1.00 89.00 92 HIS A C 1
ATOM 725 O O . HIS A 1 92 ? -1.779 -6.546 -7.015 1.00 89.00 92 HIS A O 1
ATOM 731 N N . GLN A 1 93 ? -1.505 -6.501 -9.232 1.00 90.69 93 GLN A N 1
ATOM 732 C CA . GLN A 1 93 ? -2.191 -5.216 -9.424 1.00 90.69 93 GLN A CA 1
ATOM 733 C C . GLN A 1 93 ? -3.612 -5.171 -8.831 1.00 90.69 93 GLN A C 1
ATOM 735 O O . GLN A 1 93 ? -4.006 -4.156 -8.261 1.00 90.69 93 GLN A O 1
ATOM 740 N N . GLN A 1 94 ? -4.366 -6.271 -8.933 1.00 91.75 94 GLN A N 1
ATOM 741 C CA . GLN A 1 94 ? -5.733 -6.374 -8.404 1.00 91.75 94 GLN A CA 1
ATOM 742 C C . GLN A 1 94 ? -5.743 -6.379 -6.871 1.00 91.75 94 GLN A C 1
ATOM 744 O O . GLN A 1 94 ? -6.553 -5.711 -6.228 1.00 91.75 94 GLN A O 1
ATOM 749 N N . GLU A 1 95 ? -4.805 -7.113 -6.281 1.00 90.38 95 GLU A N 1
ATOM 750 C CA . GLU A 1 95 ? -4.653 -7.252 -4.832 1.00 90.38 95 GLU A CA 1
ATOM 751 C C . GLU A 1 95 ? -4.208 -5.921 -4.218 1.00 90.38 95 GLU A C 1
ATOM 753 O O . GLU A 1 95 ? -4.802 -5.454 -3.249 1.00 90.38 95 GLU A O 1
ATOM 758 N N . LEU A 1 96 ? -3.237 -5.250 -4.850 1.00 92.06 96 LEU A N 1
ATOM 759 C CA . LEU A 1 96 ? -2.765 -3.931 -4.435 1.00 92.06 96 LEU A CA 1
ATOM 760 C C . LEU A 1 96 ? -3.882 -2.881 -4.492 1.00 92.06 96 LEU A C 1
ATOM 762 O O . LEU A 1 96 ? -4.056 -2.124 -3.538 1.00 92.06 96 LEU A O 1
ATOM 766 N N . ALA A 1 97 ? -4.651 -2.838 -5.584 1.00 93.38 97 ALA A N 1
ATOM 767 C CA . ALA A 1 97 ? -5.776 -1.914 -5.712 1.00 93.38 97 ALA A CA 1
ATOM 768 C C . ALA A 1 97 ? -6.845 -2.173 -4.640 1.00 93.38 97 ALA A C 1
ATOM 770 O O . ALA A 1 97 ? -7.303 -1.236 -3.988 1.00 93.38 97 ALA A O 1
ATOM 771 N N . THR A 1 98 ? -7.174 -3.444 -4.397 1.00 93.19 98 THR A N 1
ATOM 772 C CA . THR A 1 98 ? -8.120 -3.845 -3.347 1.00 93.19 98 THR A CA 1
ATOM 773 C C . THR A 1 98 ? -7.630 -3.415 -1.965 1.00 93.19 98 THR A C 1
ATOM 775 O O . THR A 1 98 ? -8.384 -2.798 -1.217 1.00 93.19 98 THR A O 1
ATOM 778 N N . ALA A 1 99 ? -6.359 -3.661 -1.637 1.00 93.00 99 ALA A N 1
ATOM 779 C CA . ALA A 1 99 ? -5.779 -3.252 -0.361 1.00 93.00 99 ALA A CA 1
ATOM 780 C C . ALA A 1 99 ? -5.805 -1.725 -0.175 1.00 93.00 99 ALA A C 1
ATOM 782 O O . ALA A 1 99 ? -6.155 -1.250 0.902 1.00 93.00 99 ALA A O 1
ATOM 783 N N . ILE A 1 100 ? -5.500 -0.945 -1.220 1.00 93.88 100 ILE A N 1
ATOM 784 C CA . ILE A 1 100 ? -5.572 0.527 -1.177 1.00 93.88 100 ILE A CA 1
ATOM 785 C C . ILE A 1 100 ? -7.002 1.002 -0.904 1.00 93.88 100 ILE A C 1
ATOM 787 O O . ILE A 1 100 ? -7.202 1.871 -0.058 1.00 93.88 100 ILE A O 1
ATOM 791 N N . VAL A 1 101 ? -7.997 0.426 -1.581 1.00 93.06 101 VAL A N 1
ATOM 792 C CA . VAL A 1 101 ? -9.412 0.793 -1.409 1.00 93.06 101 VAL A CA 1
ATOM 793 C C . VAL A 1 101 ? -9.917 0.423 -0.014 1.00 93.06 101 VAL A C 1
ATOM 795 O O . VAL A 1 101 ? -10.578 1.227 0.641 1.00 93.06 101 VAL A O 1
ATOM 798 N N . GLU A 1 102 ? -9.572 -0.762 0.486 1.00 91.81 102 GLU A N 1
ATOM 799 C CA . GLU A 1 102 ? -9.925 -1.176 1.848 1.00 91.81 102 GLU A CA 1
ATOM 800 C C . GLU A 1 102 ? -9.235 -0.305 2.906 1.00 91.81 102 GLU A C 1
ATOM 802 O O . GLU A 1 102 ? -9.835 0.029 3.933 1.00 91.81 102 GLU A O 1
ATOM 807 N N . LEU A 1 103 ? -7.996 0.126 2.652 1.00 92.38 103 LEU A N 1
ATOM 808 C CA . LEU A 1 103 ? -7.317 1.099 3.499 1.00 92.38 103 LEU A CA 1
ATOM 809 C C . LEU A 1 103 ? -7.999 2.464 3.447 1.00 92.38 103 LEU A C 1
ATOM 811 O O . LEU A 1 103 ? -8.149 3.049 4.506 1.00 92.38 103 LEU A O 1
ATOM 815 N N . LEU A 1 104 ? -8.477 2.948 2.296 1.00 90.75 104 LEU A N 1
ATOM 816 C CA . LEU A 1 104 ? -9.219 4.216 2.216 1.00 90.75 104 LEU A CA 1
ATOM 817 C C . LEU A 1 104 ? -10.494 4.184 3.068 1.00 90.75 104 LEU A C 1
ATOM 819 O O . LEU A 1 104 ? -10.718 5.099 3.854 1.00 90.75 104 LEU A O 1
ATOM 823 N N . LYS A 1 105 ? -11.266 3.092 2.996 1.00 89.06 105 LYS A N 1
ATOM 824 C CA . LYS A 1 105 ? -12.488 2.911 3.802 1.00 89.06 105 LYS A CA 1
ATOM 825 C C . LYS A 1 105 ? -12.224 2.811 5.305 1.00 89.06 105 LYS A C 1
ATOM 827 O O . LYS A 1 105 ? -13.064 3.198 6.108 1.00 89.06 105 LYS A O 1
ATOM 832 N N . SER A 1 106 ? -11.098 2.207 5.686 1.00 88.06 106 SER A N 1
ATOM 833 C CA . SER A 1 106 ? -10.778 1.883 7.084 1.00 88.06 106 SER A CA 1
ATOM 834 C C . SER A 1 106 ? -9.708 2.785 7.700 1.00 88.06 106 SER A C 1
ATOM 836 O O . SER A 1 106 ? -9.293 2.551 8.840 1.00 88.06 106 SER A O 1
ATOM 838 N N . CYS A 1 107 ? -9.217 3.777 6.952 1.00 82.31 107 CYS A N 1
ATOM 839 C CA . CYS A 1 107 ? -8.199 4.700 7.424 1.00 82.31 107 CYS A CA 1
ATOM 840 C C . CYS A 1 107 ? -8.806 5.561 8.534 1.00 82.31 107 CYS A C 1
ATOM 842 O O . CYS A 1 107 ? -9.891 6.112 8.349 1.00 82.31 107 CYS A O 1
ATOM 844 N N . PRO A 1 108 ? -8.119 5.721 9.676 1.00 78.06 108 PRO A N 1
ATOM 845 C CA . PRO A 1 108 ? -8.556 6.673 10.684 1.00 78.06 108 PRO A CA 1
ATOM 846 C C . PRO A 1 108 ? -8.561 8.086 10.095 1.00 78.06 108 PRO A C 1
ATOM 848 O O . PRO A 1 108 ? -7.841 8.366 9.129 1.00 78.06 108 PRO A O 1
ATOM 851 N N . ASP A 1 109 ? -9.317 8.993 10.714 1.00 79.00 109 ASP A N 1
ATOM 852 C CA . ASP A 1 109 ? -9.462 10.385 10.270 1.00 79.00 109 ASP A CA 1
ATOM 853 C C . ASP A 1 109 ? -8.225 11.243 10.624 1.00 79.00 109 ASP A C 1
ATOM 855 O O . ASP A 1 109 ? -8.280 12.321 11.213 1.00 79.00 109 ASP A O 1
ATOM 859 N N . ILE A 1 110 ? -7.048 10.703 10.303 1.00 86.12 110 ILE A N 1
ATOM 860 C CA . ILE A 1 110 ? -5.739 11.316 10.464 1.00 86.12 110 ILE A CA 1
ATOM 861 C C . ILE A 1 110 ? -5.345 11.869 9.099 1.00 86.12 110 ILE A C 1
ATOM 863 O O . ILE A 1 110 ? -4.900 11.136 8.212 1.00 86.12 110 ILE A O 1
ATOM 867 N N . VAL A 1 111 ? -5.474 13.188 8.950 1.00 89.00 111 VAL A N 1
ATOM 868 C CA . VAL A 1 111 ? -5.247 13.912 7.687 1.00 89.00 111 VAL A CA 1
ATOM 869 C C . VAL A 1 111 ? -3.908 13.551 7.034 1.00 89.00 111 VAL A C 1
ATOM 871 O O . VAL A 1 111 ? -3.845 13.346 5.823 1.00 89.00 111 VAL A O 1
ATOM 874 N N . ALA A 1 112 ? -2.836 13.435 7.823 1.00 89.56 112 ALA A N 1
ATOM 875 C CA . ALA A 1 112 ? -1.507 13.107 7.307 1.00 89.56 112 ALA A CA 1
ATOM 876 C C . ALA A 1 112 ? -1.454 11.715 6.650 1.00 89.56 112 ALA A C 1
ATOM 878 O O . ALA A 1 112 ? -0.933 11.585 5.543 1.00 89.56 112 ALA A O 1
ATOM 879 N N . VAL A 1 113 ? -2.041 10.701 7.296 1.00 90.31 113 VAL A N 1
ATOM 880 C CA . VAL A 1 113 ? -2.054 9.312 6.809 1.00 90.31 113 VAL A CA 1
ATOM 881 C C . VAL A 1 113 ? -2.952 9.187 5.578 1.00 90.31 113 VAL A C 1
ATOM 883 O O . VAL A 1 113 ? -2.540 8.597 4.580 1.00 90.31 113 VAL A O 1
ATOM 886 N N . ARG A 1 114 ? -4.136 9.820 5.593 1.00 92.12 114 ARG A N 1
ATOM 88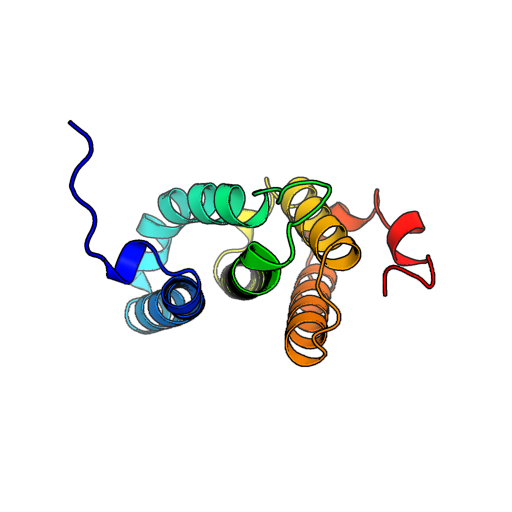7 C CA . ARG A 1 114 ? -5.028 9.865 4.419 1.00 92.12 114 ARG A CA 1
ATOM 888 C C . ARG A 1 114 ? -4.352 10.528 3.220 1.00 92.12 114 ARG A C 1
ATOM 890 O O . ARG A 1 114 ? -4.388 9.983 2.119 1.00 92.12 114 ARG A O 1
ATOM 897 N N . LYS A 1 115 ? -3.680 11.668 3.422 1.00 92.44 115 LYS A N 1
ATOM 898 C CA . LYS A 1 115 ? -2.936 12.357 2.356 1.00 92.44 115 LYS A CA 1
ATOM 899 C C . LYS A 1 115 ? -1.841 11.467 1.770 1.00 92.44 115 LYS A C 1
ATOM 901 O O . LYS A 1 115 ? -1.683 11.431 0.552 1.00 92.44 115 LYS A O 1
ATOM 906 N N . GLU A 1 116 ? -1.091 10.764 2.613 1.00 93.75 116 GLU A N 1
ATOM 907 C CA . GLU A 1 116 ? -0.044 9.849 2.156 1.00 93.75 116 GLU A CA 1
ATOM 908 C C . GLU A 1 116 ? -0.625 8.703 1.313 1.00 93.75 116 GLU A C 1
ATOM 910 O O . GLU A 1 116 ? -0.137 8.445 0.210 1.00 93.75 116 GLU A O 1
ATOM 915 N N . LEU A 1 117 ? -1.723 8.092 1.767 1.00 94.19 117 LEU A N 1
ATOM 916 C CA . LEU A 1 117 ? -2.415 7.037 1.027 1.00 94.19 117 LEU A CA 1
ATOM 917 C C . LEU A 1 117 ? -2.937 7.527 -0.333 1.00 94.19 117 LEU A C 1
ATOM 919 O O . LEU A 1 117 ? -2.756 6.839 -1.337 1.00 94.19 117 LEU A O 1
ATOM 923 N N . LEU A 1 118 ? -3.517 8.729 -0.396 1.00 93.56 118 LEU A N 1
ATOM 924 C CA . LEU A 1 118 ? -3.983 9.331 -1.652 1.00 93.56 118 LEU A CA 1
ATOM 925 C C . LEU A 1 118 ? -2.827 9.621 -2.621 1.00 93.56 118 LEU A C 1
ATOM 927 O O . LEU A 1 118 ? -2.956 9.410 -3.829 1.00 93.56 118 LEU A O 1
ATOM 931 N N . VAL A 1 119 ? -1.674 10.067 -2.112 1.00 93.94 119 VAL A N 1
ATOM 932 C CA . VAL A 1 119 ? -0.465 10.253 -2.930 1.00 93.94 119 VAL A CA 1
ATOM 933 C C . VAL A 1 119 ? 0.027 8.912 -3.480 1.00 93.94 119 VAL A C 1
ATOM 935 O O . VAL A 1 119 ? 0.338 8.821 -4.670 1.00 93.94 119 VAL A O 1
ATOM 938 N N . ALA A 1 120 ? 0.055 7.862 -2.656 1.00 93.12 120 ALA A N 1
ATOM 939 C CA . ALA A 1 120 ? 0.424 6.521 -3.096 1.00 93.12 120 ALA A CA 1
ATOM 940 C C . ALA A 1 120 ? -0.558 5.987 -4.156 1.00 93.12 120 ALA A C 1
ATOM 942 O O . ALA A 1 120 ? -0.135 5.563 -5.232 1.00 93.12 120 ALA A O 1
ATOM 943 N N . MET A 1 121 ? -1.866 6.099 -3.918 1.00 94.25 121 MET A N 1
ATOM 944 C CA . MET A 1 121 ? -2.904 5.728 -4.884 1.00 94.25 121 MET A CA 1
ATOM 945 C C . MET A 1 121 ? -2.719 6.452 -6.223 1.00 94.25 121 MET A C 1
ATOM 947 O O . MET A 1 121 ? -2.723 5.807 -7.274 1.00 94.25 121 MET A O 1
ATOM 951 N N . ARG A 1 122 ? -2.482 7.772 -6.199 1.00 93.69 122 ARG A N 1
ATOM 952 C CA . ARG A 1 122 ? -2.199 8.557 -7.408 1.00 93.69 122 ARG A CA 1
ATOM 953 C C . ARG A 1 122 ? -1.013 7.984 -8.180 1.00 93.69 122 ARG A C 1
ATOM 955 O O . ARG A 1 122 ? -1.102 7.870 -9.400 1.00 93.69 122 ARG A O 1
ATOM 962 N N . HIS A 1 123 ? 0.073 7.606 -7.503 1.00 92.56 123 HIS A N 1
ATOM 963 C CA . HIS A 1 123 ? 1.211 6.981 -8.178 1.00 92.56 123 HIS A CA 1
ATOM 964 C C . HIS A 1 123 ? 0.809 5.695 -8.901 1.00 92.56 123 HIS A C 1
ATOM 966 O O . HIS A 1 123 ? 1.169 5.538 -10.065 1.00 92.56 123 HIS A O 1
ATOM 972 N N . VAL A 1 124 ? 0.025 4.811 -8.274 1.00 92.44 124 VAL A N 1
ATOM 973 C CA . VAL A 1 124 ? -0.422 3.573 -8.937 1.00 92.44 124 VAL A CA 1
ATOM 974 C C . VAL A 1 124 ? -1.307 3.883 -10.149 1.00 92.44 124 VAL A C 1
ATOM 976 O O . VAL A 1 124 ? -1.089 3.318 -11.222 1.00 92.44 124 VAL A O 1
ATOM 979 N N . LEU A 1 125 ? -2.242 4.831 -10.021 1.00 92.06 125 LEU A N 1
ATOM 980 C CA . LEU A 1 125 ? -3.135 5.247 -11.111 1.00 92.06 125 LEU A CA 1
ATOM 981 C C . LEU A 1 125 ? -2.399 5.828 -12.327 1.00 92.06 125 LEU A C 1
ATOM 983 O O . LEU A 1 125 ? -2.887 5.715 -13.449 1.00 92.06 125 LEU A O 1
ATOM 987 N N . THR A 1 126 ? -1.218 6.420 -12.128 1.00 91.00 126 THR A N 1
ATOM 988 C CA . THR A 1 126 ? -0.376 6.926 -13.228 1.00 91.00 126 THR A CA 1
ATOM 989 C C . THR A 1 126 ? 0.431 5.842 -13.954 1.00 91.00 126 THR A C 1
ATOM 991 O O . THR A 1 126 ? 1.155 6.155 -14.893 1.00 91.00 126 THR A O 1
ATOM 994 N N . THR A 1 127 ? 0.311 4.572 -13.551 1.00 90.38 127 THR A N 1
ATOM 995 C CA . THR A 1 127 ? 0.991 3.424 -14.179 1.00 90.38 127 THR A CA 1
ATOM 996 C C . THR A 1 127 ? 0.003 2.504 -14.902 1.00 90.38 127 THR A C 1
ATOM 998 O O . THR A 1 127 ? -1.210 2.732 -14.900 1.00 90.38 127 THR A O 1
ATOM 1001 N N . ASP A 1 128 ? 0.499 1.424 -15.507 1.00 88.38 128 ASP A N 1
ATOM 1002 C CA . ASP A 1 128 ? -0.350 0.390 -16.112 1.00 88.38 128 ASP A CA 1
ATOM 1003 C C . ASP A 1 128 ? -1.097 -0.465 -15.078 1.00 88.38 128 ASP A C 1
ATOM 1005 O O . ASP A 1 128 ? -2.120 -1.062 -15.412 1.00 88.38 128 ASP 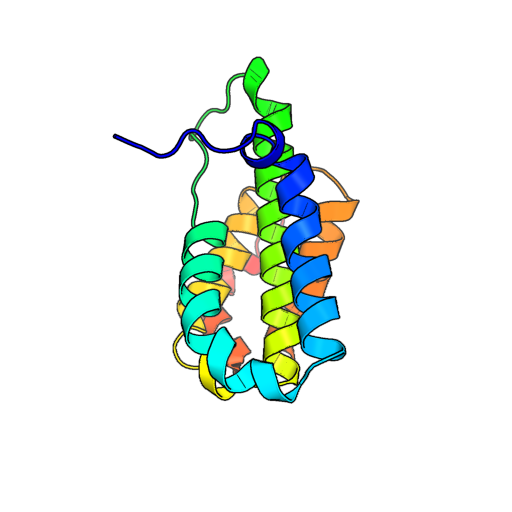A O 1
ATOM 1009 N N . LEU A 1 129 ? -0.676 -0.445 -13.805 1.00 89.38 129 LEU A N 1
ATOM 1010 C CA . LEU A 1 129 ? -1.379 -1.135 -12.717 1.00 89.38 129 LEU A CA 1
ATOM 1011 C C . LEU A 1 129 ? -2.727 -0.487 -12.374 1.00 89.38 129 LEU A C 1
ATOM 1013 O O . LEU A 1 129 ? -3.507 -1.070 -11.621 1.00 89.38 129 LEU A O 1
ATOM 1017 N N . ARG A 1 130 ? -3.050 0.679 -12.959 1.00 92.81 130 ARG A N 1
ATOM 1018 C CA . ARG A 1 130 ? -4.367 1.325 -12.826 1.00 92.81 130 ARG A CA 1
ATOM 1019 C C . ARG A 1 130 ? -5.533 0.401 -13.186 1.00 92.81 130 ARG A C 1
ATOM 1021 O O . ARG A 1 130 ? -6.624 0.576 -12.660 1.00 92.81 130 ARG A O 1
ATOM 1028 N N . GLN A 1 131 ? -5.290 -0.603 -14.032 1.00 91.69 131 GLN A N 1
ATOM 1029 C CA . GLN A 1 131 ? -6.276 -1.623 -14.400 1.00 91.69 131 GLN A CA 1
ATOM 1030 C C . GLN A 1 131 ? -6.807 -2.400 -13.184 1.00 91.69 131 GLN A C 1
ATOM 1032 O O . GLN A 1 131 ? -7.953 -2.842 -13.196 1.00 91.69 131 GLN A O 1
ATOM 1037 N N . GLY A 1 132 ? -6.011 -2.520 -12.114 1.00 91.75 132 GLY A N 1
ATOM 1038 C CA . GLY A 1 132 ? -6.449 -3.106 -10.845 1.00 91.75 132 GLY A CA 1
ATOM 1039 C C . GLY A 1 132 ? -7.585 -2.336 -10.168 1.00 91.75 132 GLY A C 1
ATOM 1040 O O . GLY A 1 132 ? -8.363 -2.916 -9.422 1.00 91.75 132 GLY A O 1
ATOM 1041 N N . PHE A 1 133 ? -7.724 -1.036 -10.439 1.00 92.81 133 PHE A N 1
ATOM 1042 C CA . PHE A 1 133 ? -8.771 -0.210 -9.835 1.00 92.81 133 PHE A CA 1
ATOM 1043 C C . PHE A 1 133 ? -10.100 -0.263 -10.583 1.00 92.81 133 PHE A C 1
ATOM 1045 O O . PHE A 1 133 ? -11.085 0.248 -10.061 1.00 92.81 133 PHE A O 1
ATOM 1052 N N . PHE A 1 134 ? -10.169 -0.864 -11.775 1.00 92.56 134 PHE A N 1
ATOM 1053 C CA . PHE A 1 134 ? -11.386 -0.831 -12.596 1.00 92.56 134 PHE A CA 1
ATOM 1054 C C . PHE A 1 134 ? -12.589 -1.474 -11.899 1.00 92.56 134 PHE A C 1
ATOM 1056 O O . PHE A 1 134 ? -13.695 -0.956 -12.003 1.00 92.56 134 PHE A O 1
ATOM 1063 N N . THR A 1 135 ? -12.373 -2.527 -11.110 1.00 91.62 135 THR A N 1
ATOM 1064 C CA . THR A 1 135 ? -13.423 -3.171 -10.300 1.00 91.62 135 THR A CA 1
ATOM 1065 C C . THR A 1 135 ? -13.853 -2.351 -9.083 1.00 91.62 135 THR A C 1
ATOM 1067 O O . THR A 1 135 ? -14.815 -2.713 -8.415 1.00 91.62 135 THR A O 1
ATOM 1070 N N . HIS A 1 136 ? -13.133 -1.273 -8.766 1.00 90.94 136 HIS A N 1
ATOM 1071 C CA . HIS A 1 136 ? -13.335 -0.444 -7.576 1.00 90.94 136 HIS A CA 1
ATOM 1072 C C . HIS A 1 136 ? -13.742 0.995 -7.908 1.00 90.94 136 HIS A C 1
ATOM 1074 O O . HIS A 1 136 ? -13.908 1.795 -6.993 1.00 90.94 136 HIS A O 1
ATOM 1080 N N . VAL A 1 137 ? -13.907 1.345 -9.189 1.00 88.19 137 VAL A N 1
ATOM 1081 C CA . VAL A 1 137 ? -14.249 2.715 -9.616 1.00 88.19 137 VAL A CA 1
ATOM 1082 C C . VAL A 1 137 ? -15.530 3.197 -8.942 1.00 88.19 137 VAL A C 1
ATOM 1084 O O . VAL A 1 137 ? -15.534 4.283 -8.374 1.00 88.19 137 VAL A O 1
ATOM 1087 N N . ASP A 1 138 ? -16.571 2.366 -8.913 1.00 86.38 138 ASP A N 1
ATOM 1088 C CA . ASP A 1 138 ? -17.852 2.728 -8.297 1.00 86.38 138 ASP A CA 1
ATOM 1089 C C . ASP A 1 138 ? -17.717 3.021 -6.800 1.00 86.38 138 ASP A C 1
ATOM 1091 O O . ASP A 1 138 ? -18.390 3.901 -6.274 1.00 86.38 138 ASP A O 1
ATOM 1095 N N . VAL A 1 139 ? -16.822 2.307 -6.111 1.00 87.00 139 VAL A N 1
ATOM 1096 C CA . VAL A 1 139 ? -16.526 2.522 -4.688 1.00 87.00 139 VAL A CA 1
ATOM 1097 C C . VAL A 1 139 ? -15.757 3.823 -4.490 1.00 87.00 139 VAL A C 1
ATOM 1099 O O . VAL A 1 139 ? -16.044 4.574 -3.564 1.00 87.00 139 VAL A O 1
ATOM 1102 N N . LEU A 1 140 ? -14.786 4.103 -5.358 1.00 85.38 140 LEU A N 1
ATOM 1103 C CA . LEU A 1 140 ? -13.973 5.315 -5.289 1.00 85.38 140 LEU A CA 1
ATOM 1104 C C . LEU A 1 140 ? -14.772 6.584 -5.601 1.00 85.38 140 LEU A C 1
ATOM 1106 O O . LEU A 1 140 ? -14.383 7.653 -5.157 1.00 85.38 140 LEU A O 1
ATOM 1110 N N . LEU A 1 141 ? -15.875 6.483 -6.340 1.00 83.38 141 LEU A N 1
ATOM 1111 C CA . LEU A 1 141 ? -16.763 7.613 -6.629 1.00 83.38 141 LEU A CA 1
ATOM 1112 C C . LEU A 1 141 ? -17.745 7.932 -5.486 1.00 83.38 141 LEU A C 1
ATOM 1114 O O . LEU A 1 141 ? -18.536 8.862 -5.614 1.00 83.38 141 LEU A O 1
ATOM 1118 N N . GLN A 1 142 ? -17.721 7.179 -4.383 1.00 84.44 142 GLN A N 1
ATOM 1119 C CA . GLN A 1 142 ? -18.568 7.443 -3.219 1.00 84.44 142 GLN A CA 1
ATOM 1120 C C . GLN A 1 142 ? -17.948 8.534 -2.335 1.00 84.44 142 GLN A C 1
ATOM 1122 O O . GLN A 1 142 ? -16.800 8.406 -1.909 1.00 84.44 142 GLN A O 1
ATOM 1127 N N . ASP A 1 143 ? -18.744 9.544 -1.966 1.00 68.25 143 ASP A N 1
ATOM 1128 C CA . ASP A 1 143 ? -18.328 10.698 -1.140 1.00 68.25 143 ASP A CA 1
ATOM 1129 C C . ASP A 1 143 ? -17.748 10.325 0.242 1.00 68.25 143 ASP A C 1
ATOM 1131 O O . ASP A 1 143 ? -17.131 11.152 0.904 1.00 68.25 143 ASP A O 1
ATOM 1135 N N . GLY A 1 144 ? -17.960 9.090 0.710 1.00 68.00 144 GLY A N 1
ATOM 1136 C CA . GLY A 1 144 ? -17.444 8.598 1.992 1.00 68.00 144 GLY A CA 1
ATOM 1137 C C . GLY A 1 144 ? -16.079 7.905 1.924 1.00 68.00 144 GLY A C 1
ATOM 1138 O O . GLY A 1 144 ? -15.556 7.525 2.971 1.00 68.00 144 GLY A O 1
ATOM 1139 N N . VAL A 1 145 ? -15.523 7.684 0.727 1.00 73.62 145 VAL A N 1
ATOM 1140 C CA . VAL A 1 145 ? -14.273 6.920 0.532 1.00 73.62 145 VAL A CA 1
ATOM 1141 C C . VAL A 1 145 ? -13.089 7.822 0.168 1.00 73.62 145 VAL A C 1
ATOM 1143 O O . VAL A 1 145 ? -11.978 7.578 0.648 1.00 73.62 145 VAL A O 1
ATOM 1146 N N . LEU A 1 146 ? -13.303 8.848 -0.663 1.00 63.44 146 LEU A N 1
ATOM 1147 C CA . LEU A 1 146 ? -12.295 9.863 -1.012 1.00 63.44 146 LEU A CA 1
ATOM 1148 C C . LEU A 1 146 ? -12.359 11.053 -0.053 1.00 63.44 146 LEU A C 1
ATOM 1150 O O . LEU A 1 146 ? -11.273 11.442 0.441 1.00 63.44 146 LEU A O 1
#